Protein AF-A0A5B7FRE7-F1 (afdb_monomer_lite)

Secondary structure (DSSP, 8-state):
----THHHHHHHHHHTT-SHHHHHHHHHHHHHHHHHHHHHHHHHHHHHHHHHHHHHHHHHT-TT--THHHHHHHHHHHHHHHHHHHHHHHHHHHH-HHHHHHHHHHHHHHHHHHHHHHHHHT-

Sequence (123 aa):
MSHSPKARIRFARCVRIMCPARRVVGVYAIVGGILIHLTLGNLYSFGNMMTYMVSYMHQRVDPTITYANILWVNSITTMAQGFFMVLGGLLEKQAGPQLTCLLGCSILSVSYVLELFHTLCLL

Foldseek 3Di:
DDDDPVVVVVVVVVVVCPDPVVVVVVVVVVVLVVVVVVVVVVLVVVVVCQVVVQVVCCVPPHVPPDSVVSVVVNVVVVVVVVVVVVVLVVCCVPVNDVVSSVVVVVVVVVVVVVVVVVVVVVD

Structure (mmCIF, N/CA/C/O backbone):
data_AF-A0A5B7FRE7-F1
#
_entry.id   AF-A0A5B7FRE7-F1
#
loop_
_atom_site.group_PDB
_atom_site.id
_atom_site.type_symbol
_atom_site.label_atom_id
_atom_site.label_alt_id
_atom_site.label_comp_id
_atom_site.label_asym_id
_atom_site.label_entity_id
_atom_site.label_seq_id
_atom_site.pdbx_PDB_ins_code
_atom_site.Cartn_x
_atom_site.Cartn_y
_atom_site.Cartn_z
_atom_site.occupancy
_atom_site.B_iso_or_equiv
_atom_site.auth_seq_id
_atom_site.auth_comp_id
_atom_site.auth_asym_id
_atom_site.auth_atom_id
_atom_site.pdbx_PDB_model_num
ATOM 1 N N . MET A 1 1 ? 1.636 -12.992 49.492 1.00 42.84 1 MET A N 1
ATOM 2 C CA . MET A 1 1 ? 1.308 -13.294 48.081 1.00 42.84 1 MET A CA 1
ATOM 3 C C . MET A 1 1 ? 0.715 -12.055 47.417 1.00 42.84 1 MET A C 1
ATOM 5 O O . MET A 1 1 ? -0.395 -11.662 47.743 1.00 42.84 1 MET A O 1
ATOM 9 N N . SER A 1 2 ? 1.498 -11.398 46.557 1.00 38.78 2 SER A N 1
ATOM 10 C CA . SER A 1 2 ? 1.168 -10.134 45.880 1.00 38.78 2 SER A CA 1
ATOM 11 C C . SER A 1 2 ? 0.354 -10.398 44.605 1.00 38.78 2 SER A C 1
ATOM 13 O O . SER A 1 2 ? 0.858 -10.986 43.647 1.00 38.78 2 SER A O 1
ATOM 15 N N . HIS A 1 3 ? -0.920 -9.997 44.599 1.00 45.16 3 HIS A N 1
ATOM 16 C CA . HIS A 1 3 ? -1.804 -10.085 43.435 1.00 45.16 3 HIS A CA 1
ATOM 17 C C . HIS A 1 3 ? -1.455 -8.976 42.427 1.00 45.16 3 HIS A C 1
ATOM 19 O O . HIS A 1 3 ? -1.701 -7.795 42.659 1.00 45.16 3 HIS A O 1
ATOM 25 N N . SER A 1 4 ? -0.888 -9.360 41.281 1.00 49.66 4 SER A N 1
ATOM 26 C CA . SER A 1 4 ? -0.483 -8.433 40.218 1.00 49.66 4 SER A CA 1
ATOM 27 C C . SER A 1 4 ? -1.683 -7.734 39.533 1.00 49.66 4 SER A C 1
ATOM 29 O O . SER A 1 4 ? -2.579 -8.416 39.025 1.00 49.66 4 SER A O 1
ATOM 31 N N . PRO A 1 5 ? -1.681 -6.392 39.377 1.00 57.06 5 PRO A N 1
ATOM 32 C CA . PRO A 1 5 ? -2.788 -5.605 38.800 1.00 57.06 5 PRO A CA 1
ATOM 33 C C . PRO A 1 5 ? -3.028 -5.822 37.288 1.00 57.06 5 PRO A C 1
ATOM 35 O O . PRO A 1 5 ? -4.047 -5.399 36.740 1.00 57.06 5 PRO A O 1
ATOM 38 N N . LYS A 1 6 ? -2.128 -6.534 36.594 1.00 52.84 6 LYS A N 1
ATOM 39 C CA . LYS A 1 6 ? -2.175 -6.776 35.137 1.00 52.84 6 LYS A CA 1
ATOM 40 C C . LYS A 1 6 ? -3.312 -7.713 34.688 1.00 52.84 6 LYS A C 1
ATOM 42 O O . LYS A 1 6 ? -3.662 -7.723 33.507 1.00 52.84 6 LYS A O 1
ATOM 47 N N . ALA A 1 7 ? -3.886 -8.506 35.595 1.00 53.00 7 ALA A N 1
ATOM 48 C CA . ALA A 1 7 ? -4.962 -9.451 35.274 1.00 53.00 7 ALA A CA 1
ATOM 49 C C . ALA A 1 7 ? -6.344 -8.771 35.168 1.00 53.00 7 ALA A C 1
ATOM 51 O O . ALA A 1 7 ? -7.113 -9.080 34.258 1.00 53.00 7 ALA A O 1
ATOM 52 N N . ARG A 1 8 ? -6.630 -7.771 36.019 1.00 51.19 8 ARG A N 1
ATOM 53 C CA . ARG A 1 8 ? -7.904 -7.021 35.998 1.00 51.19 8 ARG A CA 1
ATOM 54 C C . ARG A 1 8 ? -8.109 -6.225 34.707 1.00 51.19 8 ARG A C 1
ATOM 56 O O . ARG A 1 8 ? -9.219 -6.180 34.184 1.00 51.19 8 ARG A O 1
ATOM 63 N N . ILE A 1 9 ? -7.039 -5.650 34.155 1.00 54.97 9 ILE A N 1
ATOM 64 C CA . ILE A 1 9 ? -7.098 -4.850 32.918 1.00 54.97 9 ILE A CA 1
ATOM 65 C C . ILE A 1 9 ? -7.421 -5.735 31.700 1.00 54.97 9 ILE A C 1
ATOM 67 O O . ILE A 1 9 ? -8.175 -5.325 30.816 1.00 54.97 9 ILE A O 1
ATOM 71 N N . ARG A 1 10 ? -6.907 -6.975 31.665 1.00 52.66 10 ARG A N 1
ATOM 72 C CA . ARG A 1 10 ? -7.214 -7.942 30.597 1.00 52.66 10 ARG A CA 1
ATOM 73 C C . ARG A 1 10 ? -8.670 -8.414 30.638 1.00 52.66 10 ARG A C 1
ATOM 75 O O . ARG A 1 10 ? -9.295 -8.507 29.586 1.00 52.66 10 ARG A O 1
ATOM 82 N N . PHE A 1 11 ? -9.236 -8.616 31.827 1.00 48.47 11 PHE A N 1
ATOM 83 C CA . PHE A 1 11 ? -10.627 -9.054 31.978 1.00 48.47 11 PHE A CA 1
ATOM 84 C C . PHE A 1 11 ? -11.640 -7.946 31.628 1.00 48.47 11 PHE A C 1
ATOM 86 O O . PHE A 1 11 ? -12.607 -8.190 30.912 1.00 48.47 11 PHE A O 1
ATOM 93 N N . ALA A 1 12 ? -11.365 -6.692 32.007 1.00 49.47 12 ALA A N 1
ATOM 94 C CA . ALA A 1 12 ? -12.193 -5.542 31.616 1.00 49.47 12 ALA A CA 1
ATOM 95 C C . ALA A 1 12 ? -12.170 -5.263 30.098 1.00 49.47 12 ALA A C 1
ATOM 97 O O . ALA A 1 12 ? -13.141 -4.755 29.532 1.00 49.47 12 ALA A O 1
ATOM 98 N N . ARG A 1 13 ? -11.069 -5.613 29.416 1.00 51.06 13 ARG A N 1
ATOM 99 C CA . ARG A 1 13 ? -10.983 -5.579 27.949 1.00 51.06 13 ARG A CA 1
ATOM 100 C C . ARG A 1 13 ? -11.799 -6.707 27.307 1.00 51.06 13 ARG A C 1
ATOM 102 O O . ARG A 1 13 ? -12.382 -6.470 26.259 1.00 51.06 13 ARG A O 1
ATOM 109 N N . CYS A 1 14 ? -11.886 -7.871 27.954 1.00 44.75 14 CYS A N 1
ATOM 110 C CA . CYS A 1 14 ? -12.681 -9.019 27.511 1.00 44.75 14 CYS A CA 1
ATOM 111 C C . CYS A 1 14 ? -14.198 -8.753 27.611 1.00 44.75 14 CYS A C 1
ATOM 113 O O . CYS A 1 14 ? -14.924 -8.983 26.650 1.00 44.75 14 CYS A O 1
ATOM 115 N N . VAL A 1 15 ? -14.670 -8.139 28.704 1.00 49.00 15 VAL A N 1
ATOM 116 C CA . VAL A 1 15 ? -16.100 -7.797 28.889 1.00 49.00 15 VAL A CA 1
ATOM 117 C C . VAL A 1 15 ? -16.574 -6.698 27.926 1.00 49.00 15 VAL A C 1
ATOM 119 O O . VAL A 1 15 ? -17.699 -6.749 27.433 1.00 49.00 15 VAL A O 1
ATOM 122 N N . ARG A 1 16 ? -15.708 -5.743 27.549 1.00 47.44 16 ARG A N 1
ATOM 123 C CA . ARG A 1 16 ? -16.046 -4.710 26.545 1.00 47.44 16 ARG A CA 1
ATOM 124 C C . ARG A 1 16 ? -16.275 -5.253 25.123 1.00 47.44 16 ARG A C 1
ATOM 126 O O . ARG A 1 16 ? -16.703 -4.487 24.264 1.00 47.44 16 ARG A O 1
ATOM 133 N N . ILE A 1 17 ? -15.999 -6.531 24.855 1.00 53.12 17 ILE A N 1
ATOM 134 C CA . ILE A 1 17 ? -16.225 -7.187 23.553 1.00 53.12 17 ILE A CA 1
ATOM 135 C C . ILE A 1 17 ? -17.679 -7.681 23.418 1.00 53.12 17 ILE A C 1
ATOM 137 O O . ILE A 1 17 ? -18.166 -7.840 22.303 1.00 53.12 17 ILE A O 1
ATOM 141 N N . MET A 1 18 ? -18.407 -7.855 24.527 1.00 47.88 18 MET A N 1
ATOM 142 C CA . MET A 1 18 ? -19.741 -8.477 24.541 1.00 47.88 18 MET A CA 1
ATOM 143 C C . MET A 1 18 ? -20.925 -7.515 24.357 1.00 47.88 18 MET A C 1
ATOM 145 O O . MET A 1 18 ? -22.067 -7.967 24.351 1.00 47.88 18 MET A O 1
ATOM 149 N N . CYS A 1 19 ? -20.700 -6.212 24.149 1.00 46.75 19 CYS A N 1
ATOM 150 C CA . CYS A 1 19 ? -21.787 -5.315 23.739 1.00 46.75 19 CYS A CA 1
ATOM 151 C C . CYS A 1 19 ? -22.135 -5.558 22.253 1.00 46.75 19 CYS A C 1
ATOM 153 O O . CYS A 1 19 ? -21.242 -5.443 21.408 1.00 46.75 19 CYS A O 1
ATOM 155 N N . PRO A 1 20 ? -23.405 -5.819 21.884 1.00 55.62 20 PRO A N 1
ATOM 156 C CA . PRO A 1 20 ? -23.803 -6.111 20.499 1.00 55.62 20 PRO A CA 1
ATOM 157 C C . PRO A 1 20 ? -23.447 -4.985 19.511 1.00 55.62 20 PRO A C 1
ATOM 159 O O . PRO A 1 20 ? -23.068 -5.263 18.375 1.00 55.62 20 PRO A O 1
ATOM 162 N N . ALA A 1 21 ? -23.418 -3.727 19.967 1.00 56.41 21 ALA A N 1
ATOM 163 C CA . ALA A 1 21 ? -22.968 -2.571 19.183 1.00 56.41 21 ALA A CA 1
ATOM 164 C C . ALA A 1 21 ? -21.471 -2.606 18.794 1.00 56.41 21 ALA A C 1
ATOM 166 O O . ALA A 1 21 ? -21.057 -1.930 17.858 1.00 56.41 21 ALA A O 1
ATOM 167 N N . ARG A 1 22 ? -20.638 -3.404 19.477 1.00 58.34 22 ARG A N 1
ATOM 168 C CA . ARG A 1 22 ? -19.207 -3.570 19.158 1.00 58.34 22 ARG A CA 1
ATOM 169 C C . ARG A 1 22 ? -18.938 -4.750 18.222 1.00 58.34 22 ARG A C 1
ATOM 171 O O . ARG A 1 22 ? -17.870 -4.809 17.617 1.00 58.34 22 ARG A O 1
ATOM 178 N N . ARG A 1 23 ? -19.910 -5.660 18.073 1.00 60.72 23 ARG A N 1
ATOM 179 C CA . ARG A 1 23 ? -19.826 -6.830 17.186 1.00 60.72 23 ARG A CA 1
ATOM 180 C C . ARG A 1 23 ? -19.797 -6.408 15.719 1.00 60.72 23 ARG A C 1
ATOM 182 O O . ARG A 1 23 ? -18.952 -6.885 14.974 1.00 60.72 23 ARG A O 1
ATOM 189 N N . VAL A 1 24 ? -20.643 -5.447 15.345 1.00 73.19 24 VAL A N 1
ATOM 190 C CA . VAL A 1 24 ? -20.666 -4.850 13.997 1.00 73.19 24 VAL A CA 1
ATOM 191 C C . VAL A 1 24 ? -19.328 -4.190 13.661 1.00 73.19 24 VAL A C 1
ATOM 193 O O . VAL A 1 24 ? -18.753 -4.490 12.623 1.00 73.19 24 VAL A O 1
ATOM 196 N N . VAL A 1 25 ? -18.765 -3.388 14.573 1.00 76.69 25 VAL A N 1
ATOM 197 C CA . VAL A 1 25 ? -17.441 -2.756 14.386 1.00 76.69 25 VAL A CA 1
ATOM 198 C C . VAL A 1 25 ? -16.331 -3.800 14.197 1.00 76.69 25 VAL A C 1
ATOM 200 O O . VAL A 1 25 ? -15.442 -3.610 13.372 1.00 76.69 25 VAL A O 1
ATOM 203 N N . GLY A 1 26 ? -16.39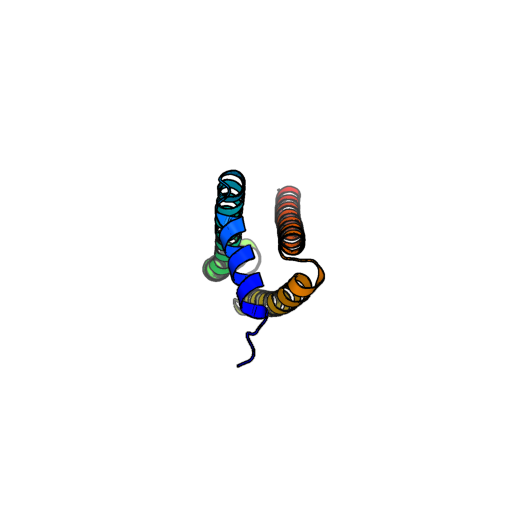8 -4.922 14.921 1.00 80.25 26 GLY A N 1
ATOM 204 C CA . GLY A 1 26 ? -15.471 -6.042 14.743 1.00 80.25 26 GLY A CA 1
ATOM 205 C C . GLY A 1 26 ? -15.582 -6.705 13.366 1.00 80.25 26 GLY A C 1
ATOM 206 O O . GLY A 1 26 ? -14.559 -6.973 12.743 1.00 80.25 26 GLY A O 1
ATOM 207 N N . VAL A 1 27 ? -16.802 -6.918 12.861 1.00 85.50 27 VAL A N 1
ATOM 208 C CA . VAL A 1 27 ? -17.030 -7.477 11.515 1.00 85.50 27 VAL A CA 1
ATOM 209 C C . VAL A 1 27 ? -16.475 -6.543 10.439 1.00 85.50 27 VAL A C 1
ATOM 211 O O . VAL A 1 27 ? -15.740 -7.003 9.569 1.00 85.50 27 VAL A O 1
ATOM 214 N N . TYR A 1 28 ? -16.735 -5.235 10.532 1.00 81.69 28 TYR A N 1
ATOM 215 C CA . TYR A 1 28 ? -16.185 -4.256 9.586 1.00 81.69 28 TYR A CA 1
ATOM 216 C C . TYR A 1 28 ? -14.650 -4.229 9.587 1.00 81.69 28 TYR A C 1
ATOM 218 O O . TYR A 1 28 ? -14.043 -4.123 8.524 1.00 81.69 28 TYR A O 1
ATOM 226 N N . ALA A 1 29 ? -14.010 -4.388 10.751 1.00 83.25 29 ALA A N 1
ATOM 227 C CA . ALA A 1 29 ? -12.551 -4.457 10.839 1.00 83.25 29 ALA A CA 1
ATOM 228 C C . ALA A 1 29 ? -11.976 -5.705 10.141 1.00 83.25 29 ALA A C 1
ATOM 230 O O . ALA A 1 29 ? -10.962 -5.611 9.453 1.00 83.25 29 ALA A O 1
ATOM 231 N N . ILE A 1 30 ? -12.635 -6.862 10.276 1.00 87.88 30 ILE A N 1
ATOM 232 C CA . ILE A 1 30 ? -12.212 -8.106 9.612 1.00 87.88 30 ILE A CA 1
ATOM 233 C C . ILE A 1 30 ? -12.390 -7.993 8.096 1.00 87.88 30 ILE A C 1
ATOM 235 O O . ILE A 1 30 ? -11.471 -8.316 7.347 1.00 87.88 30 ILE A O 1
ATOM 239 N N . VAL A 1 31 ? -13.543 -7.489 7.645 1.00 90.69 31 VAL A N 1
ATOM 240 C CA . VAL A 1 31 ? -13.823 -7.276 6.217 1.00 90.69 31 VAL A CA 1
ATOM 241 C C . VAL A 1 31 ? -12.787 -6.330 5.603 1.00 90.69 31 VAL A C 1
ATOM 243 O O . VAL A 1 31 ? -12.215 -6.651 4.564 1.00 90.69 31 VAL A O 1
ATOM 246 N N . GLY A 1 32 ? -12.466 -5.220 6.277 1.00 85.06 32 GLY A N 1
ATOM 247 C CA . GLY A 1 32 ? -11.407 -4.299 5.852 1.00 85.06 32 GLY A CA 1
ATOM 248 C C . GLY A 1 32 ? -10.027 -4.959 5.768 1.00 85.06 32 GLY A C 1
ATOM 249 O O . GLY A 1 32 ? -9.312 -4.763 4.789 1.00 85.06 32 GLY A O 1
ATOM 250 N N . GLY A 1 33 ? -9.667 -5.799 6.743 1.00 86.88 33 GLY A N 1
ATOM 251 C CA . GLY A 1 33 ? -8.404 -6.544 6.721 1.00 86.88 33 GLY A CA 1
ATOM 252 C C . GLY A 1 33 ? -8.288 -7.508 5.534 1.00 86.88 33 GLY A C 1
ATOM 253 O O . GLY A 1 33 ? -7.226 -7.584 4.913 1.00 86.88 33 GLY A O 1
ATOM 254 N N . ILE A 1 34 ? -9.385 -8.191 5.186 1.00 91.44 34 ILE A N 1
ATOM 255 C CA . ILE A 1 34 ? -9.459 -9.080 4.015 1.00 91.44 34 ILE A CA 1
ATOM 256 C C . ILE A 1 34 ? -9.312 -8.278 2.720 1.00 91.44 34 ILE A C 1
ATOM 258 O O . ILE A 1 34 ? -8.538 -8.673 1.854 1.00 91.44 34 ILE A O 1
ATOM 262 N N . LEU A 1 35 ? -10.003 -7.140 2.600 1.00 88.19 35 LEU A N 1
ATOM 263 C CA . LEU A 1 35 ? -9.903 -6.251 1.437 1.00 88.19 35 LEU A CA 1
ATOM 264 C C . LEU A 1 35 ? -8.466 -5.758 1.222 1.00 88.19 35 LEU A C 1
ATOM 266 O O . LEU A 1 35 ? -7.956 -5.837 0.110 1.00 88.19 35 LEU A O 1
ATOM 270 N N . ILE A 1 36 ? -7.783 -5.320 2.284 1.00 88.00 36 ILE A N 1
ATOM 271 C CA . ILE A 1 36 ? -6.383 -4.873 2.199 1.00 88.00 36 ILE A CA 1
ATOM 272 C C . ILE A 1 36 ? -5.468 -6.022 1.750 1.00 88.00 36 ILE A C 1
ATOM 274 O O . ILE A 1 36 ? -4.612 -5.828 0.887 1.00 88.00 36 ILE A O 1
ATOM 278 N N . HIS A 1 37 ? -5.661 -7.230 2.290 1.00 87.38 37 HIS A N 1
ATOM 279 C CA . HIS A 1 37 ? -4.882 -8.403 1.876 1.00 87.38 37 HIS A CA 1
ATOM 280 C C . HIS A 1 37 ? -5.151 -8.805 0.427 1.00 87.38 37 HIS A C 1
ATOM 282 O O . HIS A 1 37 ? -4.219 -9.186 -0.280 1.00 87.38 37 HIS A O 1
ATOM 288 N N . LEU A 1 38 ? -6.397 -8.693 -0.031 1.00 89.50 38 LEU A N 1
ATOM 289 C CA . LEU A 1 38 ? -6.757 -8.967 -1.417 1.00 89.50 38 LEU A CA 1
ATOM 290 C C . LEU A 1 38 ? -6.039 -8.002 -2.370 1.00 89.50 38 LEU A C 1
ATOM 292 O O . LEU A 1 38 ? -5.477 -8.439 -3.373 1.00 89.50 38 LEU A O 1
ATOM 296 N N . THR A 1 39 ? -5.976 -6.715 -2.024 1.00 86.19 39 THR A N 1
ATOM 297 C CA . THR A 1 39 ? -5.237 -5.723 -2.815 1.00 86.19 39 THR A CA 1
ATOM 298 C C . THR A 1 39 ? -3.732 -6.002 -2.832 1.00 86.19 39 THR A C 1
ATOM 300 O O . THR A 1 39 ? -3.105 -5.928 -3.889 1.00 86.19 39 THR A O 1
ATOM 303 N N . LEU A 1 40 ? -3.142 -6.397 -1.699 1.00 84.19 40 LEU A N 1
ATOM 304 C CA . LEU A 1 40 ? -1.738 -6.833 -1.659 1.00 84.19 40 LEU A CA 1
ATOM 305 C C . LEU A 1 40 ? -1.502 -8.071 -2.546 1.00 84.19 40 LEU A C 1
ATOM 307 O O . LEU A 1 40 ? -0.480 -8.158 -3.222 1.00 84.19 40 LEU A O 1
ATOM 311 N N . GLY A 1 41 ? -2.469 -8.990 -2.617 1.00 84.00 41 GLY A N 1
ATOM 312 C CA . GLY A 1 41 ? -2.450 -10.140 -3.528 1.00 84.00 41 GLY A CA 1
ATOM 313 C C . GLY A 1 41 ? -2.357 -9.760 -5.011 1.00 84.00 41 GLY A C 1
ATOM 314 O O . GLY A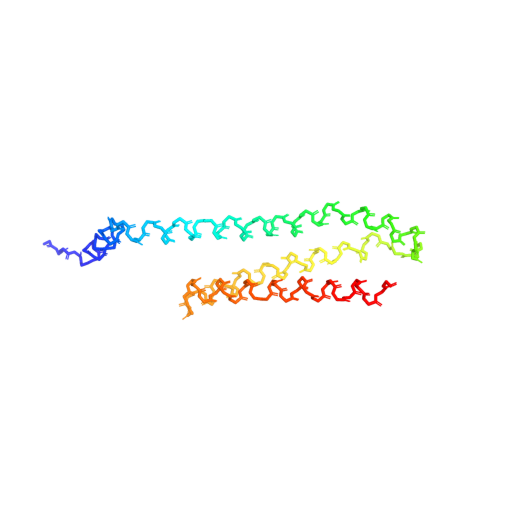 1 41 ? -1.672 -10.440 -5.782 1.00 84.00 41 GLY A O 1
ATOM 315 N N . ASN A 1 42 ? -2.982 -8.649 -5.411 1.00 80.69 42 ASN A N 1
ATOM 316 C CA . ASN A 1 42 ? -2.886 -8.135 -6.778 1.00 80.69 42 ASN A CA 1
ATOM 317 C C . ASN A 1 42 ? -1.458 -7.676 -7.120 1.00 80.69 42 ASN A C 1
ATOM 319 O O . ASN A 1 42 ? -0.957 -7.985 -8.200 1.00 80.69 42 ASN A O 1
ATOM 323 N N . LEU A 1 43 ? -0.773 -7.008 -6.185 1.00 78.44 43 LEU A N 1
ATOM 324 C CA . LEU A 1 43 ? 0.619 -6.575 -6.372 1.00 78.44 43 LEU A CA 1
ATOM 325 C C . LEU A 1 43 ? 1.566 -7.768 -6.561 1.00 78.44 43 LEU A C 1
ATOM 327 O O . LEU A 1 43 ? 2.410 -7.746 -7.452 1.00 78.44 43 LEU A O 1
ATOM 331 N N . TYR A 1 44 ? 1.390 -8.846 -5.793 1.00 80.69 44 TYR A N 1
ATOM 332 C CA . TYR A 1 44 ? 2.196 -10.059 -5.974 1.00 80.69 44 TYR A CA 1
ATOM 333 C C . TYR A 1 44 ? 1.899 -10.784 -7.290 1.00 80.69 44 TYR A C 1
ATOM 335 O O . T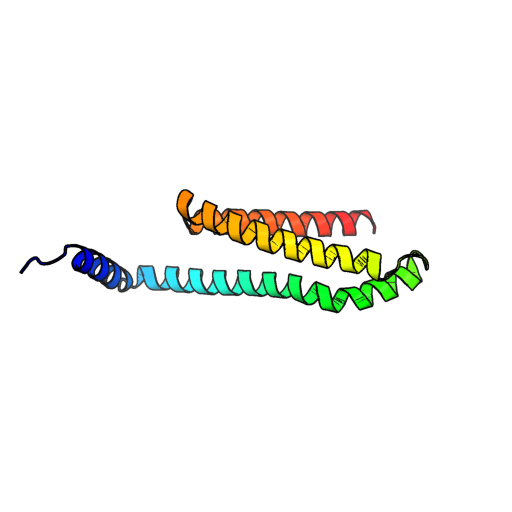YR A 1 44 ? 2.798 -11.360 -7.902 1.00 80.69 44 TYR A O 1
ATOM 343 N N . SER A 1 45 ? 0.649 -10.735 -7.753 1.00 83.38 45 SER A N 1
ATOM 344 C CA . SER A 1 45 ? 0.255 -11.328 -9.035 1.00 83.38 45 SER A CA 1
ATOM 345 C C . SER A 1 45 ? 0.864 -10.583 -10.226 1.00 83.38 45 SER A C 1
ATOM 347 O O . SER A 1 45 ? 1.139 -11.200 -11.257 1.00 83.38 45 SER A O 1
ATOM 349 N N . PHE A 1 46 ? 1.169 -9.291 -10.070 1.00 76.12 46 PHE A N 1
ATOM 350 C CA . PHE A 1 46 ? 1.864 -8.497 -11.083 1.00 76.12 46 PHE A CA 1
ATOM 351 C C . PHE A 1 46 ? 3.235 -9.084 -11.447 1.00 76.12 46 PHE A C 1
ATOM 353 O O . PHE A 1 46 ? 3.596 -9.109 -12.621 1.00 76.12 46 PHE A O 1
ATOM 360 N N . GLY A 1 47 ? 3.959 -9.660 -10.479 1.00 77.81 47 GLY A N 1
ATOM 361 C CA . GLY A 1 47 ? 5.234 -10.342 -10.726 1.00 77.81 47 GLY A CA 1
ATOM 362 C C . GLY A 1 47 ? 5.121 -11.536 -11.685 1.00 77.81 47 GLY A C 1
ATOM 363 O O . GLY A 1 47 ? 6.041 -11.786 -12.460 1.00 77.81 47 GLY A O 1
ATOM 364 N N . ASN A 1 48 ? 3.976 -12.228 -11.706 1.00 81.06 48 ASN A N 1
ATOM 365 C CA . ASN A 1 48 ? 3.705 -13.305 -12.667 1.00 81.06 48 ASN A CA 1
ATOM 366 C C . ASN A 1 48 ? 3.254 -12.767 -14.034 1.00 81.06 48 ASN A C 1
ATOM 368 O O . ASN A 1 48 ? 3.554 -13.364 -15.065 1.00 81.06 48 ASN A O 1
ATOM 372 N N . MET A 1 49 ? 2.543 -11.636 -14.057 1.00 80.44 49 MET A N 1
ATOM 373 C CA . MET A 1 49 ? 2.104 -10.981 -15.297 1.00 80.44 49 MET A CA 1
ATOM 374 C C . MET A 1 49 ? 3.244 -10.270 -16.035 1.00 80.44 49 MET A C 1
ATOM 376 O O . MET A 1 49 ? 3.181 -10.052 -17.245 1.00 80.44 49 MET A O 1
ATOM 380 N N . MET A 1 50 ? 4.304 -9.941 -15.306 1.00 75.56 50 MET A N 1
ATOM 381 C CA . MET A 1 50 ? 5.463 -9.203 -15.778 1.00 75.56 50 MET A CA 1
ATOM 382 C C . MET A 1 50 ? 6.132 -9.840 -17.009 1.00 75.56 50 MET A C 1
ATOM 384 O O . MET A 1 50 ? 6.544 -9.130 -17.922 1.00 75.56 50 MET A O 1
ATOM 388 N N . THR A 1 51 ? 6.197 -11.170 -17.093 1.00 78.12 51 THR A N 1
ATOM 389 C CA . THR A 1 51 ? 6.795 -11.867 -18.245 1.00 78.12 51 THR A CA 1
ATOM 390 C C . THR A 1 51 ? 5.979 -11.706 -19.525 1.00 78.12 51 THR A C 1
ATOM 392 O O . THR A 1 51 ? 6.563 -11.547 -20.598 1.00 78.12 51 THR A O 1
ATOM 395 N N . TYR A 1 52 ? 4.650 -11.678 -19.410 1.00 79.38 52 TYR A N 1
ATOM 396 C CA . TYR A 1 52 ? 3.743 -11.391 -20.521 1.00 79.38 52 TYR A CA 1
ATOM 397 C C . TYR A 1 52 ? 3.854 -9.933 -20.967 1.00 79.38 52 TYR A C 1
ATOM 399 O O . TYR A 1 52 ? 3.860 -9.657 -22.167 1.00 79.38 52 TYR A O 1
ATOM 407 N N . MET A 1 53 ? 4.006 -9.003 -20.016 1.00 76.44 53 MET A N 1
ATOM 408 C CA . MET A 1 53 ? 4.258 -7.594 -20.331 1.00 76.44 53 MET A CA 1
ATOM 409 C C . MET A 1 53 ? 5.559 -7.416 -21.115 1.00 76.44 53 MET A C 1
ATOM 411 O O . MET A 1 53 ? 5.553 -6.709 -22.119 1.00 76.44 53 MET A O 1
ATOM 415 N N . VAL A 1 54 ? 6.643 -8.103 -20.731 1.00 75.94 54 VAL A N 1
ATOM 416 C CA . VAL A 1 54 ? 7.908 -8.073 -21.490 1.00 75.94 54 VAL A CA 1
ATOM 417 C C . VAL A 1 54 ? 7.689 -8.546 -22.922 1.00 75.94 54 VAL A C 1
ATOM 419 O O . VAL A 1 54 ? 8.094 -7.855 -23.851 1.00 75.94 54 VAL A O 1
ATOM 422 N N . SER A 1 55 ? 7.012 -9.681 -23.125 1.00 76.25 55 SER A N 1
ATOM 423 C CA . SER A 1 55 ? 6.737 -10.187 -24.475 1.00 76.25 55 SER A CA 1
ATOM 424 C C . SER A 1 55 ? 5.924 -9.195 -25.315 1.00 76.25 55 SER A C 1
ATOM 426 O O . SER A 1 55 ? 6.173 -9.067 -26.512 1.00 76.25 55 SER A O 1
ATOM 428 N N . TYR A 1 56 ? 4.996 -8.457 -24.698 1.00 76.12 56 TYR A N 1
ATOM 429 C CA . TYR A 1 56 ? 4.211 -7.429 -25.381 1.00 76.12 56 TYR A CA 1
ATOM 430 C C . TYR A 1 56 ? 5.041 -6.179 -25.716 1.00 76.12 56 TYR A C 1
ATOM 432 O O . TYR A 1 56 ? 4.982 -5.682 -26.840 1.00 76.12 56 TYR A O 1
ATOM 440 N N . MET A 1 57 ? 5.866 -5.698 -24.781 1.00 72.50 57 MET A N 1
ATOM 441 C CA . MET A 1 57 ? 6.764 -4.553 -24.995 1.00 72.50 57 MET A CA 1
ATOM 442 C C . MET A 1 57 ? 7.812 -4.844 -26.071 1.00 72.50 57 MET A C 1
ATOM 444 O O . MET A 1 57 ? 8.104 -3.980 -26.894 1.00 72.50 57 MET A O 1
ATOM 448 N N . HIS A 1 58 ? 8.304 -6.081 -26.118 1.00 73.88 58 HIS A N 1
ATOM 449 C CA . HIS A 1 58 ? 9.251 -6.547 -27.124 1.00 73.88 58 HIS A CA 1
ATOM 450 C C . HIS A 1 58 ? 8.641 -6.562 -28.539 1.00 73.88 58 HIS A C 1
ATOM 452 O O . HIS A 1 58 ? 9.349 -6.361 -29.520 1.00 73.88 58 HIS A O 1
ATOM 458 N N . GLN A 1 59 ? 7.322 -6.775 -28.652 1.00 73.31 59 GLN A N 1
ATOM 459 C CA . GLN A 1 59 ? 6.601 -6.777 -29.932 1.00 73.31 59 GLN A CA 1
ATOM 460 C C . GLN A 1 59 ? 6.091 -5.397 -30.369 1.00 73.31 59 GLN A C 1
ATOM 462 O O . GLN A 1 59 ? 5.910 -5.178 -31.565 1.00 73.31 59 GLN A O 1
ATOM 467 N N . ARG A 1 60 ? 5.781 -4.493 -29.431 1.00 70.19 60 ARG A N 1
ATOM 468 C CA . ARG A 1 60 ? 5.065 -3.235 -29.721 1.00 70.19 60 ARG A CA 1
ATOM 469 C C . ARG A 1 60 ? 5.878 -1.961 -29.524 1.00 70.19 60 ARG A C 1
ATOM 471 O O . ARG A 1 60 ? 5.474 -0.942 -30.071 1.00 70.19 60 ARG A O 1
ATOM 478 N N . VAL A 1 61 ? 6.957 -2.001 -28.743 1.00 69.44 61 VAL A N 1
ATOM 479 C CA . VAL A 1 61 ? 7.738 -0.809 -28.381 1.00 69.44 61 VAL A CA 1
ATOM 480 C C . VAL A 1 61 ? 9.155 -0.927 -28.926 1.00 69.44 61 VAL A C 1
ATOM 482 O O . VAL A 1 61 ? 9.488 -0.210 -29.858 1.00 69.44 61 VAL A O 1
ATOM 485 N N . ASP A 1 62 ? 9.960 -1.858 -28.401 1.00 63.25 62 ASP A N 1
ATOM 486 C CA . ASP A 1 62 ? 11.358 -2.012 -28.811 1.00 63.25 62 ASP A CA 1
ATOM 487 C C . ASP A 1 62 ? 11.917 -3.412 -28.482 1.00 63.25 62 ASP A C 1
ATOM 489 O O . ASP A 1 62 ? 11.752 -3.897 -27.354 1.00 63.25 62 ASP A O 1
ATOM 493 N N . PRO A 1 63 ? 12.659 -4.051 -29.409 1.00 65.75 63 PRO A N 1
ATOM 494 C CA . PRO A 1 63 ? 13.278 -5.361 -29.201 1.00 65.75 63 PRO A CA 1
ATOM 495 C C . PRO A 1 63 ? 14.523 -5.329 -28.286 1.00 65.75 63 PRO A C 1
ATOM 497 O O . PRO A 1 63 ? 15.191 -6.334 -28.073 1.00 65.75 63 PRO A O 1
ATOM 500 N N . THR A 1 64 ? 14.895 -4.163 -27.762 1.00 67.00 64 THR A N 1
ATOM 501 C CA . THR A 1 64 ? 16.058 -3.979 -26.875 1.00 67.00 64 THR A CA 1
ATOM 502 C C . THR A 1 64 ? 15.681 -3.974 -25.393 1.00 67.00 64 THR A C 1
ATOM 504 O O . THR A 1 64 ? 16.562 -3.964 -24.530 1.00 67.00 64 THR A O 1
ATOM 507 N N . ILE A 1 65 ? 14.382 -4.011 -25.067 1.00 68.06 65 ILE A N 1
ATOM 508 C CA . ILE A 1 65 ? 13.903 -4.122 -23.687 1.00 68.06 65 ILE A CA 1
ATOM 509 C C . ILE A 1 65 ? 14.138 -5.550 -23.181 1.00 68.06 65 ILE A C 1
ATOM 511 O O . ILE A 1 65 ? 13.346 -6.467 -23.387 1.00 68.06 65 ILE A O 1
ATOM 515 N N . THR A 1 66 ? 15.261 -5.729 -22.493 1.00 72.38 66 THR A N 1
ATOM 516 C CA . THR A 1 66 ? 15.643 -6.997 -21.869 1.00 72.38 66 THR A CA 1
ATOM 517 C C . THR A 1 66 ? 14.767 -7.303 -20.655 1.00 72.38 66 THR A C 1
ATOM 519 O O . THR A 1 66 ? 14.480 -6.418 -19.851 1.00 72.38 66 THR A O 1
ATOM 522 N N . TYR A 1 67 ? 14.450 -8.583 -20.432 1.00 69.81 67 TYR A N 1
ATOM 523 C CA . TYR A 1 67 ? 13.773 -9.077 -19.220 1.00 69.81 67 TYR A CA 1
ATOM 524 C C . TYR A 1 67 ? 14.372 -8.531 -17.910 1.00 69.81 67 TYR A C 1
ATOM 526 O O . TYR A 1 67 ? 13.640 -8.241 -16.964 1.00 69.81 67 TYR A O 1
ATOM 534 N N . ALA A 1 68 ? 15.693 -8.330 -17.865 1.00 75.19 68 ALA A N 1
ATOM 535 C CA . ALA A 1 68 ? 16.402 -7.751 -16.725 1.00 75.19 68 ALA A CA 1
ATOM 536 C C . ALA A 1 68 ? 15.900 -6.342 -16.345 1.00 75.19 68 ALA A C 1
ATOM 538 O O . ALA A 1 68 ? 15.780 -6.046 -15.158 1.00 75.19 68 ALA A O 1
ATOM 539 N N . ASN A 1 69 ? 15.528 -5.520 -17.337 1.00 77.25 69 ASN A N 1
ATOM 540 C CA . ASN A 1 69 ? 14.996 -4.159 -17.176 1.00 77.25 69 ASN A CA 1
ATOM 541 C C . ASN A 1 69 ? 13.540 -4.121 -16.705 1.00 77.25 69 ASN A C 1
ATOM 543 O O . ASN A 1 69 ? 12.968 -3.053 -16.540 1.00 77.25 69 ASN A O 1
ATOM 547 N N . ILE A 1 70 ? 12.909 -5.261 -16.509 1.00 77.50 70 ILE A N 1
ATOM 548 C CA . ILE A 1 70 ? 11.557 -5.319 -15.971 1.00 77.50 70 ILE A CA 1
ATOM 549 C C . ILE A 1 70 ? 11.616 -6.022 -14.603 1.00 77.50 70 ILE A C 1
ATOM 551 O O . ILE A 1 70 ? 10.988 -5.581 -13.645 1.00 77.50 70 ILE A O 1
ATOM 555 N N . LEU A 1 71 ? 12.507 -7.006 -14.450 1.00 81.69 71 LEU A N 1
ATOM 556 C CA . LEU A 1 71 ? 12.782 -7.704 -13.191 1.00 81.69 71 LEU A CA 1
ATOM 557 C C . LEU A 1 71 ? 13.246 -6.782 -12.048 1.00 81.69 71 LEU A C 1
ATOM 559 O O . LEU A 1 71 ? 12.797 -6.959 -10.914 1.00 81.69 71 LEU A O 1
ATOM 563 N N . TRP A 1 72 ? 14.091 -5.779 -12.329 1.00 84.12 72 TRP A N 1
ATOM 564 C CA . TRP A 1 72 ? 14.549 -4.833 -11.295 1.00 84.12 72 TRP A CA 1
ATOM 565 C C . TRP A 1 72 ? 13.395 -4.050 -10.660 1.00 84.12 72 TRP A C 1
ATOM 567 O O . TRP A 1 72 ? 13.452 -3.752 -9.467 1.00 84.12 72 TRP A O 1
ATOM 577 N N . VAL A 1 73 ? 12.326 -3.776 -11.417 1.00 83.56 73 VAL A N 1
ATOM 578 C CA . VAL A 1 73 ? 11.138 -3.079 -10.910 1.00 83.56 73 VAL A CA 1
ATOM 579 C C . VAL A 1 73 ? 10.489 -3.903 -9.800 1.00 83.56 73 VAL A C 1
ATOM 581 O O . VAL A 1 73 ? 10.250 -3.384 -8.715 1.00 83.56 73 VAL A O 1
ATOM 584 N N . ASN A 1 74 ? 10.306 -5.212 -10.008 1.00 84.06 74 ASN A N 1
ATOM 585 C CA . ASN A 1 74 ? 9.729 -6.102 -8.997 1.00 84.06 74 ASN A CA 1
ATOM 586 C C . ASN A 1 74 ? 10.614 -6.221 -7.741 1.00 84.06 74 ASN A C 1
ATOM 588 O O . ASN A 1 74 ? 10.118 -6.269 -6.611 1.00 84.06 74 ASN A O 1
ATOM 592 N N . SER A 1 75 ? 11.938 -6.233 -7.920 1.00 87.38 75 SER A N 1
ATOM 593 C CA . SER A 1 75 ? 12.884 -6.240 -6.801 1.00 87.38 75 SER A CA 1
ATOM 594 C C . SER A 1 75 ? 12.776 -4.968 -5.959 1.00 87.38 75 SER A C 1
ATOM 596 O O . SER A 1 75 ? 12.694 -5.058 -4.733 1.00 87.38 75 SER A O 1
ATOM 598 N N . ILE A 1 76 ? 12.701 -3.794 -6.595 1.00 89.62 76 ILE A N 1
ATOM 599 C CA . ILE A 1 76 ? 12.516 -2.521 -5.888 1.00 89.62 76 ILE A CA 1
ATOM 600 C C . ILE A 1 76 ? 11.160 -2.476 -5.190 1.00 89.62 76 ILE A C 1
ATOM 602 O O . ILE A 1 76 ? 11.103 -2.058 -4.036 1.00 89.62 76 ILE A O 1
ATOM 606 N N . THR A 1 77 ? 10.087 -2.953 -5.825 1.00 87.31 77 THR A N 1
ATOM 607 C CA . THR A 1 77 ? 8.764 -3.031 -5.191 1.00 87.31 77 THR A CA 1
ATOM 608 C C . THR A 1 77 ? 8.804 -3.883 -3.924 1.00 87.31 77 THR A C 1
ATOM 610 O O . THR A 1 77 ? 8.294 -3.464 -2.887 1.00 87.31 77 THR A O 1
ATOM 613 N N . THR A 1 78 ? 9.478 -5.035 -3.962 1.00 87.56 78 THR A N 1
ATOM 614 C CA . THR A 1 78 ? 9.620 -5.917 -2.791 1.00 87.56 78 THR A CA 1
ATOM 615 C C . THR A 1 78 ? 10.462 -5.265 -1.687 1.00 87.56 78 THR A C 1
ATOM 617 O O . THR A 1 78 ? 10.110 -5.338 -0.507 1.00 87.56 78 THR A O 1
ATOM 620 N N . MET A 1 79 ? 11.549 -4.571 -2.047 1.00 92.44 79 MET A N 1
ATOM 621 C CA . MET A 1 79 ? 12.362 -3.809 -1.089 1.00 92.44 79 MET A CA 1
ATOM 622 C C . MET A 1 79 ? 11.566 -2.667 -0.449 1.00 92.44 79 MET A C 1
ATOM 624 O O . MET A 1 79 ? 11.590 -2.508 0.773 1.00 92.44 79 MET A O 1
ATOM 628 N N . ALA A 1 80 ? 10.830 -1.902 -1.257 1.00 90.00 80 ALA A N 1
ATOM 629 C CA . ALA A 1 80 ? 9.973 -0.823 -0.793 1.00 90.00 80 ALA A CA 1
ATOM 630 C C . ALA A 1 80 ? 8.897 -1.362 0.153 1.00 90.00 80 ALA A C 1
ATOM 632 O O . ALA A 1 80 ? 8.708 -0.820 1.238 1.00 90.00 80 ALA A O 1
ATOM 633 N N . GLN A 1 81 ? 8.254 -2.475 -0.197 1.00 88.25 81 GLN A N 1
ATOM 634 C CA . GLN A 1 81 ? 7.264 -3.112 0.659 1.00 88.25 81 GLN A CA 1
ATOM 635 C C . GLN A 1 81 ? 7.853 -3.507 2.023 1.00 88.25 81 GLN A C 1
ATOM 637 O O . GLN A 1 81 ? 7.245 -3.218 3.053 1.00 88.25 81 GLN A O 1
ATOM 642 N N . GLY A 1 82 ? 9.047 -4.109 2.053 1.00 90.12 82 GLY A N 1
ATOM 643 C CA . GLY A 1 82 ? 9.739 -4.439 3.303 1.00 90.12 82 GLY A CA 1
ATOM 644 C C . GLY A 1 82 ? 10.046 -3.200 4.151 1.00 90.12 82 GLY A C 1
ATOM 645 O O . GLY A 1 82 ? 9.799 -3.193 5.358 1.00 90.12 82 GLY A O 1
ATOM 646 N N . PHE A 1 83 ? 10.511 -2.123 3.515 1.00 92.94 83 PHE A N 1
ATOM 647 C CA . PHE A 1 83 ? 10.784 -0.850 4.182 1.00 92.94 83 PHE A CA 1
ATOM 648 C C . PHE A 1 83 ? 9.512 -0.220 4.772 1.00 92.94 83 PHE A C 1
ATOM 650 O O . PHE A 1 83 ? 9.474 0.138 5.952 1.00 92.94 83 PHE A O 1
ATOM 657 N N . PHE A 1 84 ? 8.437 -0.151 3.985 1.00 88.19 84 PHE A N 1
ATOM 658 C CA . PHE A 1 84 ? 7.155 0.395 4.424 1.00 88.19 84 PHE A CA 1
ATOM 659 C C . PHE A 1 84 ? 6.459 -0.479 5.468 1.00 88.19 84 PHE A C 1
ATOM 661 O O . PHE A 1 84 ? 5.732 0.058 6.298 1.00 88.19 84 PHE A O 1
ATOM 668 N N . MET A 1 85 ? 6.708 -1.790 5.501 1.00 88.38 85 MET A N 1
ATOM 669 C CA . MET A 1 85 ? 6.181 -2.662 6.555 1.00 88.38 85 MET A CA 1
ATOM 670 C C . MET A 1 85 ? 6.785 -2.318 7.925 1.00 88.38 85 MET A C 1
ATOM 672 O O . MET A 1 85 ? 6.065 -2.245 8.922 1.00 88.38 85 MET A O 1
ATOM 676 N N . VAL A 1 86 ? 8.092 -2.035 7.978 1.00 91.06 86 VAL A N 1
ATOM 677 C CA . VAL A 1 86 ? 8.765 -1.570 9.205 1.00 91.06 86 VAL A CA 1
ATOM 678 C C . VAL A 1 86 ? 8.265 -0.181 9.601 1.00 91.06 86 VAL A C 1
ATOM 680 O O . VAL A 1 86 ? 7.927 0.051 10.765 1.00 91.06 86 VAL A O 1
ATOM 683 N N . LEU A 1 87 ? 8.168 0.731 8.630 1.00 88.81 87 LEU A N 1
ATOM 684 C CA . LEU A 1 87 ? 7.675 2.089 8.851 1.00 88.81 87 LEU A CA 1
ATOM 685 C C . LEU A 1 87 ? 6.222 2.083 9.357 1.00 88.81 87 LEU A C 1
ATOM 687 O O . LEU A 1 87 ? 5.904 2.750 10.338 1.00 88.81 87 LEU A O 1
ATOM 691 N N . GLY A 1 88 ? 5.358 1.262 8.759 1.00 85.31 88 GLY A N 1
ATOM 692 C CA . GLY A 1 88 ? 3.963 1.089 9.159 1.00 85.31 88 GLY A CA 1
ATOM 693 C C . GLY A 1 88 ? 3.816 0.586 10.596 1.00 85.31 88 GLY A C 1
ATOM 694 O O . GLY A 1 88 ? 2.984 1.104 11.340 1.00 85.31 88 GLY A O 1
ATOM 695 N N . GLY A 1 89 ? 4.674 -0.342 11.034 1.00 85.38 89 GLY A N 1
ATOM 696 C CA . GLY A 1 89 ? 4.695 -0.817 12.422 1.00 85.38 89 GLY A CA 1
ATOM 697 C C . GLY A 1 89 ? 5.128 0.250 13.439 1.00 85.38 89 GLY A C 1
ATOM 698 O O . GLY A 1 89 ? 4.641 0.267 14.572 1.00 85.38 89 GLY A O 1
ATOM 699 N N . LEU A 1 90 ? 6.015 1.173 13.047 1.00 86.25 90 LEU A N 1
ATOM 700 C CA . LEU A 1 90 ? 6.391 2.326 13.874 1.00 86.25 90 LEU A CA 1
ATOM 701 C C . LEU A 1 90 ? 5.259 3.358 13.946 1.00 86.25 90 LEU A C 1
ATOM 703 O O . LEU A 1 90 ? 4.935 3.823 15.042 1.00 86.25 90 LEU A O 1
ATOM 707 N N . LEU A 1 91 ? 4.616 3.663 12.813 1.00 84.75 91 LEU A N 1
ATOM 708 C CA . LEU A 1 91 ? 3.457 4.556 12.780 1.00 84.75 91 LEU A CA 1
ATOM 709 C C . LEU A 1 91 ? 2.280 3.995 13.585 1.00 84.75 91 LEU A C 1
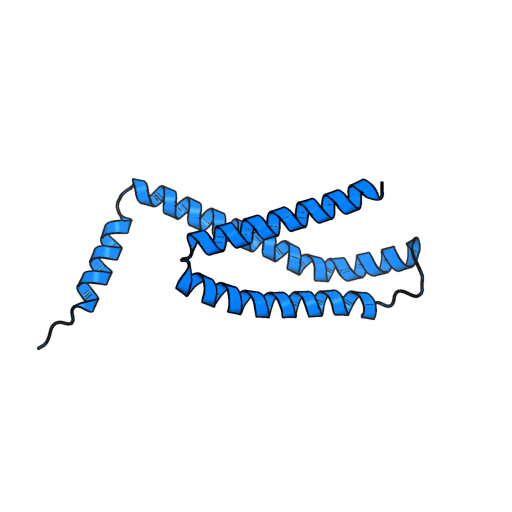ATOM 711 O O . LEU A 1 91 ? 1.596 4.761 14.257 1.00 84.75 91 LEU A O 1
ATOM 715 N N . GLU A 1 92 ? 2.056 2.679 13.582 1.00 84.12 92 GLU A N 1
ATOM 716 C CA . GLU A 1 92 ? 0.970 2.067 14.358 1.00 84.12 92 GLU A CA 1
ATOM 717 C C . GLU A 1 92 ? 1.148 2.306 15.863 1.00 84.12 92 GLU A C 1
ATOM 719 O O . GLU A 1 92 ? 0.181 2.620 16.563 1.00 84.12 92 GLU A O 1
ATOM 724 N N . LYS A 1 93 ? 2.391 2.241 16.359 1.00 79.75 93 LYS A N 1
ATOM 725 C CA . LYS A 1 93 ? 2.704 2.526 17.767 1.00 79.75 93 LYS A CA 1
ATOM 726 C C . LYS A 1 93 ? 2.445 3.981 18.161 1.00 79.75 93 LYS A C 1
ATOM 728 O O . LYS A 1 93 ? 2.154 4.222 19.330 1.00 79.75 93 LYS A O 1
ATOM 733 N N . GLN A 1 94 ? 2.572 4.929 17.231 1.00 82.25 94 GLN A N 1
ATOM 734 C CA . GLN A 1 94 ? 2.438 6.363 17.516 1.00 82.25 94 GLN A CA 1
ATOM 735 C C . GLN A 1 94 ? 1.038 6.921 17.215 1.00 82.25 94 GLN A C 1
ATOM 737 O O . GLN A 1 94 ? 0.500 7.663 18.031 1.00 82.25 94 GLN A O 1
ATOM 742 N N . ALA A 1 95 ? 0.438 6.567 16.075 1.00 77.25 95 ALA A N 1
ATOM 743 C CA . ALA A 1 95 ? -0.823 7.136 15.579 1.00 77.25 95 ALA A CA 1
ATOM 744 C C . ALA A 1 95 ? -2.047 6.224 15.794 1.00 77.25 95 ALA A C 1
ATOM 746 O O . ALA A 1 95 ? -3.187 6.647 15.596 1.00 77.25 95 ALA A O 1
ATOM 747 N N . GLY A 1 96 ? -1.829 4.978 16.224 1.00 79.62 96 GLY A N 1
ATOM 748 C CA . GLY A 1 96 ? -2.880 3.985 16.409 1.00 79.62 96 GLY A CA 1
ATOM 749 C C . GLY A 1 96 ? -3.353 3.334 15.096 1.00 79.62 96 GLY A C 1
ATOM 750 O O . GLY A 1 96 ? -3.178 3.884 14.010 1.00 79.62 96 GLY A O 1
ATOM 751 N N . PRO A 1 97 ? -4.000 2.157 15.183 1.00 75.94 97 PRO A N 1
ATOM 752 C CA . PRO A 1 97 ? -4.251 1.278 14.032 1.00 75.94 97 PRO A CA 1
ATOM 753 C C . PRO A 1 97 ? -5.282 1.811 13.024 1.00 75.94 97 PRO A C 1
ATOM 755 O O . PRO A 1 97 ? -5.314 1.387 11.872 1.00 75.94 97 PRO A O 1
ATOM 758 N N . GLN A 1 98 ? -6.158 2.728 13.442 1.00 78.62 98 GLN A N 1
ATOM 759 C CA . GLN A 1 98 ? -7.208 3.268 12.569 1.00 78.62 98 GLN A CA 1
ATOM 760 C C . GLN A 1 98 ? -6.670 4.353 11.628 1.00 78.62 98 GLN A C 1
ATOM 762 O O . GLN A 1 98 ? -7.021 4.375 10.450 1.00 78.62 98 GLN A O 1
ATOM 767 N N . LEU A 1 99 ? -5.795 5.227 12.134 1.00 80.12 99 LEU A N 1
ATOM 768 C CA . LEU A 1 99 ? -5.176 6.302 11.356 1.00 80.12 99 LEU A CA 1
ATOM 769 C C . LEU A 1 99 ? -4.170 5.752 10.346 1.00 80.12 99 LEU A C 1
ATOM 771 O O . LEU A 1 99 ? -4.141 6.209 9.206 1.00 80.12 99 LEU A O 1
ATOM 775 N N . THR A 1 100 ? -3.399 4.732 10.727 1.00 84.38 100 THR A N 1
ATOM 776 C CA . THR A 1 100 ? -2.467 4.070 9.806 1.00 84.38 100 THR A CA 1
ATOM 777 C C . THR A 1 100 ? -3.187 3.386 8.648 1.00 84.38 100 THR A C 1
ATOM 779 O O . THR A 1 100 ? -2.759 3.536 7.506 1.00 84.38 100 THR A O 1
ATOM 782 N N . CYS A 1 101 ? -4.317 2.713 8.904 1.00 83.88 101 CYS A N 1
ATOM 783 C CA . CYS A 1 101 ? -5.144 2.143 7.837 1.00 83.88 101 CYS A CA 1
ATOM 784 C C . CYS A 1 101 ? -5.726 3.219 6.913 1.00 83.88 101 CYS A C 1
ATOM 786 O O . CYS A 1 101 ? -5.686 3.054 5.698 1.00 83.88 101 CYS A O 1
ATOM 788 N N . LEU A 1 102 ? -6.238 4.329 7.460 1.00 86.75 102 LEU A N 1
ATOM 789 C CA . LEU A 1 102 ? -6.776 5.426 6.647 1.00 86.75 102 LEU A CA 1
ATOM 790 C C . LEU A 1 102 ? -5.717 6.034 5.721 1.00 86.75 102 LEU A C 1
ATOM 792 O O . LEU A 1 102 ? -5.999 6.247 4.545 1.00 86.75 102 LEU A O 1
ATOM 796 N N . LEU A 1 103 ? -4.506 6.265 6.235 1.00 89.00 103 LEU A N 1
ATOM 797 C CA . LEU A 1 103 ? -3.386 6.781 5.445 1.00 89.00 103 LEU A CA 1
ATOM 798 C C . LEU A 1 103 ? -2.930 5.789 4.368 1.00 89.00 103 LEU A C 1
ATOM 800 O O . LEU A 1 103 ? -2.685 6.185 3.233 1.00 89.00 103 LEU A O 1
ATOM 804 N N . GLY A 1 104 ? -2.845 4.496 4.690 1.00 87.44 104 GLY A N 1
ATOM 805 C CA . GLY A 1 104 ? -2.495 3.472 3.703 1.00 87.44 104 GLY A CA 1
ATOM 806 C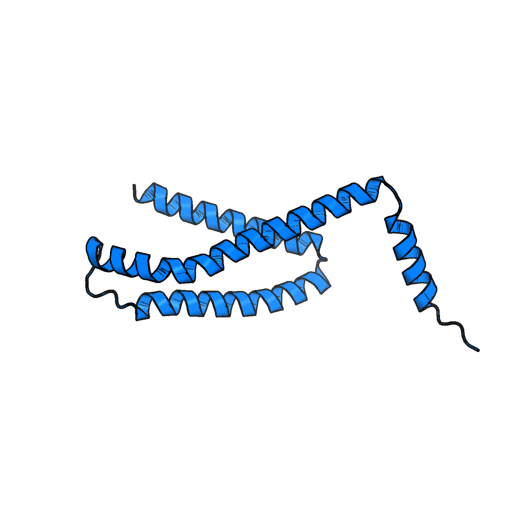 C . GLY A 1 104 ? -3.520 3.390 2.569 1.00 87.44 104 GLY A C 1
ATOM 807 O O . GLY A 1 104 ? -3.153 3.385 1.395 1.00 87.44 104 GLY A O 1
ATOM 808 N N . CYS A 1 105 ? -4.812 3.393 2.909 1.00 87.00 105 CYS A N 1
ATOM 809 C CA . CYS A 1 105 ? -5.894 3.338 1.928 1.00 87.00 105 CYS A CA 1
ATOM 810 C C . CYS A 1 105 ? -5.970 4.595 1.050 1.00 87.00 105 CYS A C 1
ATOM 812 O O . CYS A 1 105 ? -6.264 4.479 -0.140 1.00 87.00 105 CYS A O 1
ATOM 814 N N . SER A 1 106 ? -5.709 5.787 1.596 1.00 90.62 106 SER A N 1
ATOM 815 C CA . SER A 1 106 ? -5.718 7.020 0.802 1.00 90.62 106 SER A CA 1
ATOM 816 C C . SER A 1 106 ? -4.561 7.058 -0.194 1.00 90.62 106 SER A C 1
ATOM 818 O O . SER A 1 106 ? -4.796 7.339 -1.366 1.00 90.62 106 SER A O 1
ATOM 820 N N . ILE A 1 107 ? -3.348 6.689 0.231 1.00 90.94 107 ILE A N 1
ATOM 821 C CA . ILE A 1 107 ? -2.178 6.591 -0.657 1.00 90.94 107 ILE A CA 1
ATOM 822 C C . ILE A 1 107 ? -2.454 5.603 -1.792 1.00 90.94 107 ILE A C 1
ATOM 824 O O . ILE A 1 107 ? -2.273 5.944 -2.958 1.00 90.94 107 ILE A O 1
ATOM 828 N N . LEU A 1 108 ? -2.962 4.414 -1.459 1.00 87.94 108 LEU A N 1
ATOM 829 C CA . LEU A 1 108 ? -3.299 3.390 -2.444 1.00 87.94 108 LEU A CA 1
ATOM 830 C C . LEU A 1 108 ? -4.351 3.886 -3.452 1.00 87.94 108 LEU A C 1
ATOM 832 O O . LEU A 1 108 ? -4.224 3.651 -4.649 1.00 87.94 108 LEU A O 1
ATOM 836 N N . SER A 1 109 ? -5.376 4.599 -2.981 1.00 90.62 109 SER A N 1
ATOM 837 C CA . SER A 1 109 ? -6.413 5.160 -3.857 1.00 90.62 109 SER A CA 1
ATOM 838 C C . SER A 1 109 ? -5.834 6.195 -4.825 1.00 90.62 109 SER A C 1
ATOM 840 O O . SER A 1 109 ? -6.194 6.209 -5.999 1.00 90.62 109 SER A O 1
ATOM 842 N N . VAL A 1 110 ? -4.912 7.037 -4.347 1.00 93.88 110 VAL A N 1
ATOM 843 C CA . VAL A 1 110 ? -4.224 8.034 -5.178 1.00 93.88 110 VAL A CA 1
ATOM 844 C C . VAL A 1 110 ? -3.364 7.364 -6.248 1.00 93.88 110 VAL A C 1
ATOM 846 O O . VAL A 1 110 ? -3.388 7.822 -7.389 1.00 93.88 110 VAL A O 1
ATOM 849 N N . SER A 1 111 ? -2.665 6.269 -5.924 1.00 89.44 111 SER A N 1
ATOM 850 C CA . SER A 1 111 ? -1.889 5.499 -6.907 1.00 89.44 111 SER A CA 1
ATOM 851 C C . SER A 1 111 ? -2.756 5.070 -8.093 1.00 89.44 111 SER A C 1
ATOM 853 O O . SER A 1 111 ? -2.495 5.502 -9.214 1.00 89.44 111 SER A O 1
ATOM 855 N N . TYR A 1 112 ? -3.866 4.369 -7.837 1.00 90.38 112 TYR A N 1
ATOM 856 C CA . TYR A 1 112 ? -4.741 3.886 -8.910 1.00 90.38 112 TYR A CA 1
ATOM 857 C C . TYR A 1 112 ? -5.317 5.008 -9.781 1.00 90.38 112 TYR A C 1
ATOM 859 O O . TYR A 1 112 ? -5.469 4.839 -10.992 1.00 90.38 112 TYR A O 1
ATOM 867 N N . VAL A 1 113 ? -5.635 6.163 -9.186 1.00 93.62 113 VAL A N 1
ATOM 868 C CA . VAL A 1 113 ? -6.116 7.331 -9.939 1.00 93.62 113 VAL A CA 1
ATOM 869 C C . VAL A 1 113 ? -5.027 7.879 -10.863 1.00 93.62 113 VAL A C 1
ATOM 871 O O . VAL A 1 113 ? -5.322 8.219 -12.008 1.00 93.62 113 VAL A O 1
ATOM 874 N N . LEU A 1 114 ? -3.775 7.939 -10.401 1.00 89.94 114 LEU A N 1
ATOM 875 C CA . LEU A 1 114 ? -2.642 8.383 -11.216 1.00 89.94 114 LEU A CA 1
ATOM 876 C C . LEU A 1 114 ? -2.389 7.436 -12.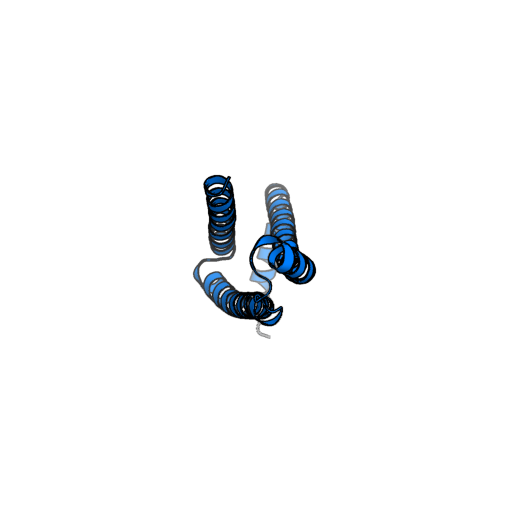399 1.00 89.94 114 LEU A C 1
ATOM 878 O O . LEU A 1 114 ? -2.183 7.901 -13.519 1.00 89.94 114 LEU A O 1
ATOM 882 N N . GLU A 1 115 ? -2.456 6.124 -12.177 1.00 88.00 115 GLU A N 1
ATOM 883 C CA . GLU A 1 115 ? -2.283 5.113 -13.232 1.00 88.00 115 GLU A CA 1
ATOM 884 C C . GLU A 1 115 ? -3.406 5.152 -14.278 1.00 88.00 115 GLU A C 1
ATOM 886 O O . GLU A 1 115 ? -3.147 5.064 -15.485 1.00 88.00 115 GLU A O 1
ATOM 891 N N . LEU A 1 116 ? -4.651 5.361 -13.840 1.00 90.88 116 LEU A N 1
ATOM 892 C CA . LEU A 1 116 ? -5.785 5.580 -14.739 1.00 90.88 116 LEU A CA 1
ATOM 893 C C . LEU A 1 116 ? -5.625 6.863 -15.555 1.00 90.88 116 LEU A C 1
ATOM 895 O O . LEU A 1 116 ? -5.843 6.845 -16.764 1.00 90.88 116 LEU A O 1
ATOM 899 N N . PHE A 1 117 ? -5.218 7.964 -14.920 1.00 92.00 117 PHE A N 1
ATOM 900 C CA . PHE A 1 117 ? -5.009 9.238 -15.604 1.00 92.00 117 PHE A CA 1
ATOM 901 C C . PHE A 1 117 ? -3.909 9.145 -16.668 1.00 92.00 117 PHE A C 1
ATOM 903 O O . PHE A 1 117 ? -4.090 9.632 -17.782 1.00 92.00 117 PHE A O 1
ATOM 910 N N . HIS A 1 118 ? -2.794 8.475 -16.358 1.00 88.81 118 HIS A N 1
ATOM 911 C CA . HIS A 1 118 ? -1.719 8.239 -17.321 1.00 88.81 118 HIS A CA 1
ATOM 912 C C . HIS A 1 118 ? -2.204 7.440 -18.538 1.00 88.81 118 HIS A C 1
ATOM 914 O O . HIS A 1 118 ? -1.939 7.823 -19.675 1.00 88.81 118 HIS A O 1
ATOM 920 N N . THR A 1 119 ? -2.958 6.365 -18.297 1.00 86.25 119 THR A N 1
ATOM 921 C CA . THR A 1 119 ? -3.509 5.519 -19.365 1.00 86.25 119 THR A CA 1
ATOM 922 C C . THR A 1 119 ? -4.520 6.277 -20.227 1.00 86.25 119 THR A C 1
ATOM 924 O O . THR A 1 119 ? -4.507 6.137 -21.444 1.00 86.25 119 THR A O 1
ATOM 927 N N . LEU A 1 120 ? -5.369 7.108 -19.614 1.00 88.19 120 LEU A N 1
ATOM 928 C CA . LEU A 1 120 ? -6.354 7.928 -20.322 1.00 88.19 120 LEU A CA 1
ATOM 929 C C . LEU A 1 120 ? -5.702 9.015 -21.188 1.00 88.19 120 LEU A C 1
ATOM 931 O O . LEU A 1 120 ? -6.213 9.320 -22.253 1.00 88.19 120 LEU A O 1
ATOM 935 N N . CYS A 1 121 ? -4.588 9.601 -20.742 1.00 80.25 121 CYS A N 1
ATOM 936 C CA . CYS A 1 121 ? -3.861 10.639 -21.482 1.00 80.25 121 CYS A CA 1
ATOM 937 C C . CYS A 1 121 ? -3.117 10.092 -22.718 1.00 80.25 121 CYS A C 1
ATOM 939 O O . CYS A 1 121 ? -2.807 10.840 -23.641 1.00 80.25 121 CYS A O 1
ATOM 941 N N . LEU A 1 122 ? -2.811 8.791 -22.727 1.00 72.62 122 LEU A N 1
ATOM 942 C CA . LEU A 1 122 ? -2.143 8.100 -23.834 1.00 72.62 122 LEU A CA 1
ATOM 943 C C . LEU A 1 122 ? -3.104 7.564 -24.910 1.00 72.62 122 LEU A C 1
ATOM 945 O O . LEU A 1 122 ? -2.622 7.092 -25.942 1.00 72.62 122 LEU A O 1
ATOM 949 N N . LEU A 1 123 ? -4.418 7.596 -24.665 1.00 65.44 123 LEU A N 1
ATOM 950 C CA . LEU A 1 123 ? -5.464 7.087 -25.560 1.00 65.44 123 LEU A CA 1
ATOM 951 C C . LEU A 1 123 ? -6.066 8.212 -26.412 1.00 65.44 123 LEU A C 1
ATOM 953 O O . LEU A 1 123 ? -6.337 7.944 -27.604 1.00 65.44 123 LEU A O 1
#

Radius of gyration: 22.13 Å; chains: 1; bounding box: 40×24×78 Å

pLDDT: mean 76.68, std 14.19, range [38.78, 93.88]

InterPro domains:
  IPR036259 MFS transporter superfamily [SSF103473] (37-117)
  IPR052983 Major Facilitator Superfamily Riboflavin Transporter [PTHR43385] (28-116)

Organism: Portunus trituberculatus (NCBI:txid210409)